Protein AF-A0A6I1MJK6-F1 (afdb_monomer)

Foldseek 3Di:
DALVVLVVVLVVLVVVLVVLVVVLVVDPDPVVNVVSVVVNVVSVVVNVVSVVVSVPRPPD

Solvent-accessible surface area (backbone atoms only — not comparable to full-atom values): 3438 Å² total; per-residue (Å²): 128,57,71,66,56,54,50,54,51,47,55,52,49,51,51,55,41,52,52,41,51,55,50,43,76,71,49,82,52,66,70,59,34,49,56,41,48,58,50,40,55,54,48,52,51,51,45,53,55,52,53,52,51,55,72,67,53,76,87,123

Structure (mmCIF, N/CA/C/O backbone):
data_AF-A0A6I1MJK6-F1
#
_entry.id   AF-A0A6I1MJK6-F1
#
loop_
_atom_site.group_PDB
_atom_site.id
_atom_site.type_symbol
_atom_site.label_atom_id
_atom_site.label_alt_id
_atom_site.label_comp_id
_atom_site.label_asym_id
_atom_site.label_entity_id
_atom_site.label_seq_id
_atom_site.pdbx_PDB_ins_code
_atom_site.Cartn_x
_atom_site.Cartn_y
_atom_site.Cartn_z
_atom_site.occupancy
_atom_site.B_iso_or_equiv
_atom_site.auth_seq_id
_atom_site.auth_comp_id
_atom_site.auth_asym_id
_atom_site.auth_atom_id
_atom_site.pdbx_PDB_model_num
ATOM 1 N N . LYS A 1 1 ? 6.913 7.227 -19.838 1.00 78.31 1 LYS A N 1
ATOM 2 C CA . LYS A 1 1 ? 7.579 7.102 -18.528 1.00 78.31 1 LYS A CA 1
ATOM 3 C C . LYS A 1 1 ? 8.799 6.222 -18.707 1.00 78.31 1 LYS A C 1
ATOM 5 O O . LYS A 1 1 ? 8.651 5.143 -19.275 1.00 78.31 1 LYS A O 1
ATOM 10 N N . ASN A 1 2 ? 9.975 6.715 -18.339 1.00 86.69 2 ASN A N 1
ATOM 11 C CA . ASN A 1 2 ? 11.218 5.943 -18.347 1.00 86.69 2 ASN A CA 1
ATOM 12 C C . ASN A 1 2 ? 11.379 5.184 -17.011 1.00 86.69 2 ASN A C 1
ATOM 14 O O . ASN A 1 2 ? 10.527 5.283 -16.126 1.00 86.69 2 ASN A O 1
ATOM 18 N N . ALA A 1 3 ? 12.463 4.420 -16.859 1.00 88.12 3 ALA A N 1
ATOM 19 C CA . ALA A 1 3 ? 12.737 3.681 -15.624 1.00 88.12 3 ALA A CA 1
ATOM 20 C C . ALA A 1 3 ? 12.804 4.593 -14.382 1.00 88.12 3 ALA A C 1
ATOM 22 O O . ALA A 1 3 ? 12.383 4.192 -13.298 1.00 88.12 3 ALA A O 1
ATOM 23 N N . TRP A 1 4 ? 13.280 5.830 -14.537 1.00 91.38 4 TRP A N 1
ATOM 24 C CA . TRP A 1 4 ? 13.353 6.800 -13.448 1.00 91.38 4 TRP A CA 1
ATOM 25 C C . TRP A 1 4 ? 11.965 7.265 -12.988 1.00 91.38 4 TRP A C 1
ATOM 27 O O . TRP A 1 4 ? 11.686 7.229 -11.792 1.00 91.38 4 TRP A O 1
ATOM 37 N N . ASP A 1 5 ? 11.062 7.592 -13.918 1.00 91.62 5 ASP A N 1
ATOM 38 C CA . ASP A 1 5 ? 9.682 7.988 -13.600 1.00 91.62 5 ASP A CA 1
ATOM 39 C C . ASP A 1 5 ? 8.962 6.894 -12.797 1.00 91.62 5 ASP A C 1
ATOM 41 O O . ASP A 1 5 ? 8.363 7.155 -11.754 1.00 91.62 5 ASP A O 1
ATOM 45 N N . TYR A 1 6 ? 9.078 5.640 -13.245 1.00 90.62 6 TYR A N 1
ATOM 46 C CA . TYR A 1 6 ? 8.485 4.512 -12.532 1.00 90.62 6 TYR A CA 1
ATOM 47 C C . TYR A 1 6 ? 9.158 4.256 -11.179 1.00 90.62 6 TYR A C 1
ATOM 49 O O . TYR A 1 6 ? 8.486 3.862 -10.233 1.00 90.62 6 TYR A O 1
ATOM 57 N N . THR A 1 7 ? 10.463 4.503 -11.053 1.00 91.56 7 THR A N 1
ATOM 58 C CA . THR A 1 7 ? 11.162 4.389 -9.763 1.00 91.56 7 THR A CA 1
ATOM 59 C C . THR A 1 7 ? 10.631 5.409 -8.755 1.00 91.56 7 THR A C 1
ATOM 61 O O . THR A 1 7 ? 10.359 5.048 -7.612 1.00 91.56 7 THR A O 1
ATOM 64 N N . LEU A 1 8 ? 10.412 6.661 -9.173 1.00 95.56 8 LEU A N 1
ATOM 65 C CA . LEU A 1 8 ? 9.812 7.687 -8.313 1.00 95.56 8 LEU A CA 1
ATOM 66 C C . LEU A 1 8 ? 8.391 7.309 -7.876 1.00 95.56 8 LEU A C 1
ATOM 68 O O . LEU A 1 8 ? 8.038 7.483 -6.712 1.00 95.56 8 LEU A O 1
ATOM 72 N N . GLU A 1 9 ? 7.595 6.739 -8.780 1.00 95.25 9 GLU A N 1
ATOM 73 C CA . GLU A 1 9 ? 6.258 6.230 -8.452 1.00 95.25 9 GLU A CA 1
ATOM 74 C C . GLU A 1 9 ? 6.289 5.061 -7.465 1.00 95.25 9 GLU A C 1
ATOM 76 O O . GLU A 1 9 ? 5.447 5.007 -6.570 1.00 95.25 9 GLU A O 1
ATOM 81 N N . VAL A 1 10 ? 7.265 4.153 -7.582 1.00 94.94 10 VAL A N 1
ATOM 82 C CA . VAL A 1 10 ? 7.474 3.085 -6.593 1.00 94.94 10 VAL A CA 1
ATOM 83 C C . VAL A 1 10 ? 7.783 3.675 -5.219 1.00 94.94 10 VAL A C 1
ATOM 85 O O . VAL A 1 10 ? 7.167 3.264 -4.239 1.00 94.94 10 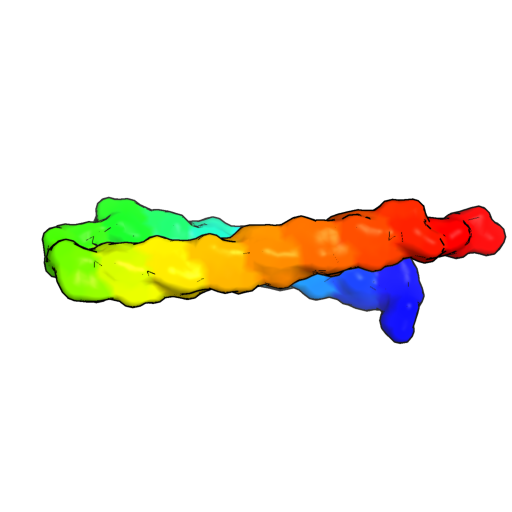VAL A O 1
ATOM 88 N N . ILE A 1 11 ? 8.698 4.644 -5.142 1.00 96.06 11 ILE A N 1
ATOM 89 C CA . ILE A 1 11 ? 9.079 5.282 -3.873 1.00 96.06 11 ILE A CA 1
ATOM 90 C C . ILE A 1 11 ? 7.872 5.984 -3.238 1.00 96.06 11 ILE A C 1
ATOM 92 O O . ILE A 1 11 ? 7.628 5.823 -2.043 1.00 96.06 11 ILE A O 1
ATOM 96 N N . ALA A 1 12 ? 7.088 6.717 -4.031 1.00 97.12 12 ALA A N 1
ATOM 97 C CA . ALA A 1 12 ? 5.875 7.373 -3.549 1.00 97.12 12 ALA A CA 1
ATOM 98 C C . ALA A 1 12 ? 4.846 6.357 -3.022 1.00 97.12 12 ALA A C 1
ATOM 100 O O . ALA A 1 12 ? 4.326 6.529 -1.921 1.00 97.12 12 ALA A O 1
ATOM 101 N N . LEU A 1 13 ? 4.613 5.262 -3.758 1.00 97.56 13 LEU A N 1
ATOM 102 C CA . LEU A 1 13 ? 3.720 4.181 -3.325 1.00 97.56 13 LEU A CA 1
ATOM 103 C C . LEU A 1 13 ? 4.182 3.529 -2.018 1.00 97.56 13 LEU A C 1
ATOM 105 O O . LEU A 1 13 ? 3.345 3.231 -1.171 1.00 97.56 13 LEU A O 1
ATOM 109 N N . MET A 1 14 ? 5.490 3.325 -1.830 1.00 97.00 14 MET A N 1
ATOM 110 C CA . MET A 1 14 ? 6.030 2.803 -0.569 1.00 97.00 14 MET A CA 1
ATOM 111 C C . MET A 1 14 ? 5.736 3.749 0.600 1.00 97.00 14 MET A C 1
ATOM 113 O O . MET A 1 14 ? 5.278 3.292 1.643 1.00 97.00 14 MET A O 1
ATOM 117 N N . GLY A 1 15 ? 5.910 5.061 0.407 1.00 98.19 15 GLY A N 1
ATOM 118 C CA . GLY A 1 15 ? 5.554 6.058 1.421 1.00 98.19 15 GLY A CA 1
ATOM 119 C C . GLY A 1 15 ? 4.062 6.053 1.772 1.00 98.19 15 GLY A C 1
ATOM 120 O O . GLY A 1 15 ? 3.703 6.121 2.948 1.00 98.19 15 GLY A O 1
ATOM 121 N N . ASP A 1 16 ? 3.187 5.911 0.773 1.00 98.25 16 ASP A N 1
ATOM 122 C CA . ASP A 1 16 ? 1.738 5.809 0.989 1.00 98.25 16 ASP A CA 1
ATOM 123 C C . ASP A 1 16 ? 1.347 4.539 1.765 1.00 98.25 16 ASP A C 1
ATOM 125 O O . ASP A 1 16 ? 0.448 4.585 2.612 1.00 98.25 16 ASP A O 1
ATOM 129 N N . ILE A 1 17 ? 2.010 3.410 1.482 1.00 98.44 17 ILE A N 1
ATOM 130 C CA . ILE A 1 17 ? 1.814 2.137 2.194 1.00 98.44 17 ILE A CA 1
ATOM 131 C C . ILE A 1 17 ? 2.269 2.271 3.648 1.00 98.44 17 ILE A C 1
ATOM 133 O O . ILE A 1 17 ? 1.512 1.918 4.553 1.00 98.44 17 ILE A O 1
ATOM 137 N N . ASP A 1 18 ? 3.461 2.820 3.885 1.00 98.44 18 ASP A N 1
ATOM 138 C CA . ASP A 1 18 ? 3.991 3.028 5.236 1.00 98.44 18 ASP A CA 1
ATOM 139 C C . ASP A 1 18 ? 3.069 3.932 6.061 1.00 98.44 18 ASP A C 1
ATOM 14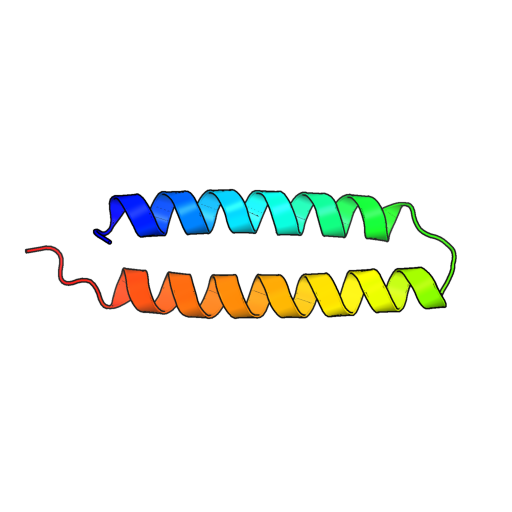1 O O . ASP A 1 18 ? 2.725 3.601 7.198 1.00 98.44 18 ASP A O 1
ATOM 145 N N . TYR A 1 19 ? 2.577 5.023 5.468 1.00 98.38 19 TYR A N 1
ATOM 146 C CA . TYR A 1 19 ? 1.618 5.912 6.121 1.00 98.38 19 TYR A CA 1
ATOM 147 C C . TYR A 1 19 ? 0.297 5.204 6.460 1.00 98.38 19 TYR A C 1
ATOM 149 O O . TYR A 1 19 ? -0.230 5.345 7.568 1.00 98.38 19 TYR A O 1
ATOM 157 N N . ALA A 1 20 ? -0.246 4.411 5.531 1.00 98.31 20 ALA A N 1
ATOM 158 C CA . ALA A 1 20 ? -1.471 3.654 5.775 1.00 98.31 20 ALA A CA 1
ATOM 159 C C . ALA A 1 20 ? -1.281 2.593 6.874 1.00 98.31 20 ALA A C 1
ATOM 161 O O . ALA A 1 20 ? -2.155 2.436 7.729 1.00 98.31 20 ALA A O 1
ATOM 162 N N . ASN A 1 21 ? -0.129 1.918 6.903 1.00 98.38 21 ASN A N 1
ATOM 163 C CA . ASN A 1 21 ? 0.237 0.977 7.961 1.00 98.38 21 ASN A CA 1
ATOM 164 C C . ASN A 1 21 ? 0.386 1.668 9.323 1.00 98.38 21 ASN A C 1
ATOM 166 O O . ASN A 1 21 ? -0.110 1.161 10.333 1.00 98.38 21 ASN A O 1
ATOM 170 N N . GLU A 1 22 ? 0.999 2.854 9.363 1.00 98.50 22 GLU A N 1
ATOM 171 C CA . GLU A 1 22 ? 1.089 3.653 10.585 1.00 98.50 22 GLU A CA 1
ATOM 172 C C . GLU A 1 22 ? -0.308 4.031 11.098 1.00 98.50 22 GLU A C 1
ATOM 174 O O . GLU A 1 22 ? -0.597 3.848 12.285 1.00 98.50 22 GLU A O 1
ATOM 179 N N . MET A 1 23 ? -1.204 4.489 10.217 1.00 97.94 23 MET A N 1
ATOM 180 C CA . MET A 1 23 ? -2.599 4.747 10.586 1.00 97.94 23 MET A CA 1
ATOM 181 C C . MET A 1 23 ? -3.282 3.489 11.130 1.00 97.94 23 MET A C 1
ATOM 183 O O . MET A 1 23 ? -3.856 3.528 12.219 1.00 97.94 23 MET A O 1
ATOM 187 N N . LEU A 1 24 ? -3.172 2.360 10.421 1.00 98.00 24 LEU A N 1
ATOM 188 C CA . LEU A 1 24 ? -3.770 1.089 10.833 1.00 98.00 24 LEU A CA 1
ATOM 189 C C . LEU A 1 24 ? -3.281 0.652 12.218 1.00 98.00 24 LEU A C 1
ATOM 191 O O . LEU A 1 24 ? -4.063 0.120 13.009 1.00 98.00 24 LEU A O 1
ATOM 195 N N . SER A 1 25 ? -2.005 0.885 12.533 1.00 97.62 25 SER A N 1
ATOM 196 C CA . SER A 1 25 ? -1.424 0.541 13.836 1.00 97.62 25 SER A CA 1
ATOM 197 C C . SER A 1 25 ? -2.059 1.320 14.996 1.00 97.62 25 SER A C 1
ATOM 199 O O . SER A 1 25 ? -2.155 0.797 16.106 1.00 97.62 25 SER A O 1
ATOM 201 N N . LYS A 1 26 ? -2.550 2.539 14.732 1.00 97.88 26 LYS A N 1
ATOM 202 C CA . LYS A 1 26 ? -3.148 3.444 15.728 1.00 97.88 26 LYS A CA 1
ATOM 203 C C . LYS A 1 26 ? -4.676 3.345 15.789 1.00 97.88 26 LYS A C 1
ATOM 205 O O . LYS A 1 26 ? -5.274 3.737 16.790 1.00 97.88 26 LYS A O 1
ATOM 210 N N . THR A 1 27 ? -5.327 2.821 14.751 1.00 97.19 27 THR A N 1
ATOM 211 C CA . THR A 1 27 ? -6.792 2.714 14.684 1.00 97.19 27 THR A CA 1
ATOM 212 C C . THR A 1 27 ? -7.317 1.515 15.475 1.00 97.19 27 THR A C 1
ATOM 214 O O . THR A 1 27 ? -7.011 0.363 15.168 1.00 97.19 27 THR A O 1
ATOM 217 N N . THR A 1 28 ? -8.194 1.758 16.449 1.00 96.50 28 THR A N 1
ATOM 218 C CA . THR A 1 28 ? -8.857 0.706 17.247 1.00 96.50 28 THR A CA 1
ATOM 219 C C . THR A 1 28 ? -10.241 0.327 16.714 1.00 96.50 28 THR A C 1
ATOM 221 O O . THR A 1 28 ? -10.720 -0.781 16.957 1.00 96.50 28 THR A O 1
ATOM 224 N N . ASN A 1 29 ? -10.884 1.211 15.945 1.00 98.25 29 ASN A N 1
ATOM 225 C CA . ASN A 1 29 ? -12.198 0.967 15.358 1.00 98.25 29 ASN A CA 1
ATOM 226 C C . ASN A 1 29 ? -12.123 -0.082 14.237 1.00 98.25 29 ASN A C 1
ATOM 228 O O . ASN A 1 29 ? -11.493 0.139 13.208 1.00 98.25 29 ASN A O 1
ATOM 232 N N . ILE A 1 30 ? -12.824 -1.206 14.400 1.00 97.38 30 ILE A N 1
ATOM 233 C CA . ILE A 1 30 ? -12.787 -2.342 13.461 1.00 97.38 30 ILE A CA 1
ATOM 234 C C . ILE A 1 30 ? -13.220 -1.956 12.036 1.00 97.38 30 ILE A C 1
ATOM 236 O O . ILE A 1 30 ? -12.629 -2.437 11.069 1.00 97.38 30 ILE A O 1
ATOM 240 N N . LYS A 1 31 ? -14.231 -1.090 11.882 1.00 97.75 31 LYS A N 1
ATOM 241 C CA . LYS A 1 31 ? -14.708 -0.672 10.553 1.00 97.75 31 LYS A CA 1
ATOM 242 C C . LYS A 1 31 ? -13.659 0.173 9.837 1.00 97.75 31 LYS A C 1
ATOM 244 O O . LYS A 1 31 ? -13.380 -0.069 8.668 1.00 97.75 31 LYS A O 1
ATOM 249 N N . GLU A 1 32 ? -13.053 1.119 10.545 1.00 97.69 32 GLU A N 1
ATOM 250 C CA . GLU A 1 32 ? -11.977 1.952 10.000 1.00 97.69 32 GLU A CA 1
ATOM 251 C C 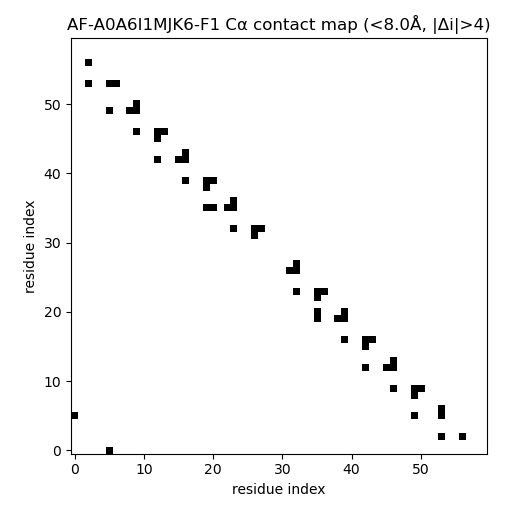. GLU A 1 32 ? -10.726 1.125 9.698 1.00 97.69 32 GLU A C 1
ATOM 253 O O . GLU A 1 32 ? -10.140 1.284 8.631 1.00 97.69 32 GLU A O 1
ATOM 258 N N . ARG A 1 33 ? -10.366 0.173 10.573 1.00 98.06 33 ARG A N 1
ATOM 259 C CA . ARG A 1 33 ? -9.272 -0.776 10.315 1.00 98.06 33 ARG A CA 1
ATOM 260 C C . ARG A 1 33 ? -9.478 -1.527 9.004 1.00 98.06 33 ARG A C 1
ATOM 262 O O . ARG A 1 33 ? -8.532 -1.641 8.236 1.00 98.06 33 ARG A O 1
ATOM 269 N N . LYS A 1 34 ? -10.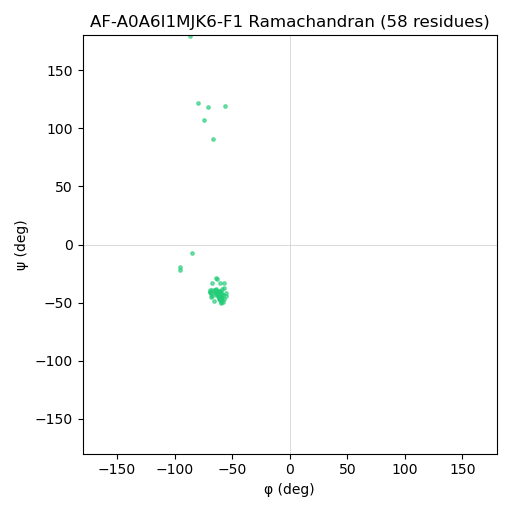700 -2.003 8.731 1.00 98.19 34 LYS A N 1
ATOM 270 C CA . LYS A 1 34 ? -11.013 -2.684 7.468 1.00 98.19 34 LYS A CA 1
ATOM 271 C C . LYS A 1 34 ? -10.802 -1.764 6.264 1.00 98.19 34 LYS A C 1
ATOM 273 O O . LYS A 1 34 ? -10.125 -2.157 5.329 1.00 98.19 34 LYS A O 1
ATOM 278 N N . ILE A 1 35 ? -11.306 -0.530 6.321 1.00 98.25 35 ILE A N 1
ATOM 279 C CA . ILE A 1 35 ? -11.134 0.452 5.235 1.00 98.25 35 ILE A CA 1
ATOM 280 C C . ILE A 1 35 ? -9.647 0.725 4.965 1.00 98.25 35 ILE A C 1
ATOM 282 O O . ILE A 1 35 ? -9.229 0.805 3.811 1.00 98.25 35 ILE A O 1
ATOM 286 N N . ILE A 1 36 ? -8.840 0.869 6.021 1.00 98.25 36 ILE A N 1
ATOM 287 C CA . ILE A 1 36 ? -7.400 1.109 5.884 1.00 98.25 36 ILE A CA 1
ATOM 288 C C . ILE A 1 36 ? -6.692 -0.138 5.331 1.00 98.25 36 ILE A C 1
ATOM 290 O O . ILE A 1 36 ? -5.847 0.002 4.453 1.00 98.25 36 ILE A O 1
ATOM 294 N N . SER A 1 37 ? -7.069 -1.339 5.780 1.00 97.75 37 SER A N 1
ATOM 295 C CA . SER A 1 37 ? -6.542 -2.608 5.255 1.00 97.75 37 SER A CA 1
ATOM 296 C C . SER A 1 37 ? -6.834 -2.767 3.761 1.00 97.75 37 SER A C 1
ATOM 298 O O . SER A 1 37 ? -5.912 -2.986 2.987 1.00 97.75 37 SER A O 1
ATOM 300 N N . ASP A 1 38 ? -8.083 -2.547 3.336 1.00 98.44 38 ASP A N 1
ATOM 301 C CA . ASP A 1 38 ? -8.479 -2.638 1.922 1.00 98.44 38 ASP A CA 1
ATOM 302 C C . ASP A 1 38 ? -7.695 -1.620 1.056 1.00 98.44 38 ASP A C 1
ATOM 304 O O . ASP A 1 38 ? -7.359 -1.869 -0.110 1.00 98.44 38 ASP A O 1
ATOM 308 N N . ARG A 1 39 ? -7.363 -0.452 1.630 1.00 98.12 39 ARG A N 1
ATOM 309 C CA . ARG A 1 39 ? -6.501 0.547 0.983 1.00 98.12 39 ARG A CA 1
ATOM 310 C C . ARG A 1 39 ? -5.055 0.061 0.860 1.00 98.12 39 ARG A C 1
ATOM 312 O O . ARG A 1 39 ? -4.465 0.294 -0.193 1.00 98.12 39 ARG A O 1
ATOM 319 N N . ILE A 1 40 ? -4.496 -0.575 1.891 1.00 98.44 4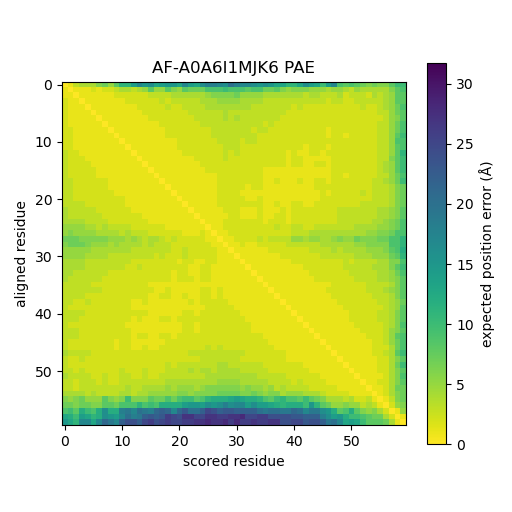0 ILE A N 1
ATOM 320 C CA . ILE A 1 40 ? -3.142 -1.153 1.853 1.00 98.44 40 ILE A CA 1
ATOM 321 C C . ILE A 1 40 ? -3.064 -2.207 0.747 1.00 98.44 40 ILE A C 1
ATOM 323 O O . ILE A 1 40 ? -2.229 -2.060 -0.140 1.00 98.44 40 ILE A O 1
ATOM 327 N N . ASP A 1 41 ? -4.007 -3.151 0.699 1.00 98.38 41 ASP A N 1
ATOM 328 C CA . ASP A 1 41 ? -4.057 -4.196 -0.337 1.00 98.38 41 ASP A CA 1
ATOM 329 C C . ASP A 1 41 ? -4.083 -3.590 -1.753 1.00 98.38 41 ASP A C 1
ATOM 331 O O . ASP A 1 41 ? -3.381 -4.024 -2.670 1.00 98.38 41 ASP A O 1
ATOM 335 N N . THR A 1 42 ? -4.862 -2.517 -1.937 1.00 98.31 42 THR A N 1
ATOM 336 C CA . THR A 1 42 ? -4.929 -1.792 -3.214 1.00 98.31 42 THR A CA 1
ATOM 337 C C . THR A 1 42 ? -3.590 -1.142 -3.581 1.00 98.31 42 THR A C 1
ATOM 339 O O . THR A 1 42 ? -3.198 -1.140 -4.753 1.00 98.31 42 THR A O 1
ATOM 342 N N . LEU A 1 43 ? -2.895 -0.544 -2.610 1.00 98.31 43 LEU A N 1
ATOM 343 C CA . LEU A 1 43 ? -1.593 0.090 -2.828 1.00 98.31 43 LEU A CA 1
ATOM 344 C C . LEU A 1 43 ? -0.505 -0.952 -3.117 1.00 98.31 43 LEU A C 1
ATOM 346 O O . LEU A 1 43 ? 0.292 -0.752 -4.034 1.00 98.31 43 LEU A O 1
ATOM 350 N N . GLU A 1 44 ? -0.512 -2.080 -2.410 1.00 97.75 44 GLU A N 1
ATOM 351 C CA . GLU A 1 44 ? 0.405 -3.200 -2.637 1.00 97.75 44 GLU A CA 1
ATOM 352 C C . GLU A 1 44 ? 0.210 -3.825 -4.024 1.00 97.75 44 GLU A C 1
ATOM 354 O O . GLU A 1 44 ? 1.191 -4.097 -4.722 1.00 97.75 44 GLU A O 1
ATOM 359 N N . GLY A 1 45 ? -1.041 -3.963 -4.480 1.00 97.94 45 GLY A N 1
ATOM 360 C CA . GLY A 1 45 ? -1.346 -4.386 -5.848 1.00 97.94 45 GLY A CA 1
ATOM 361 C C . GLY A 1 45 ? -0.745 -3.442 -6.895 1.00 97.94 45 GLY A C 1
ATOM 362 O O . GLY A 1 45 ? -0.046 -3.880 -7.811 1.00 97.94 45 GLY A O 1
ATOM 363 N N . LYS A 1 46 ? -0.919 -2.125 -6.713 1.00 97.06 46 LYS A N 1
ATOM 364 C CA . LYS A 1 46 ? -0.307 -1.115 -7.597 1.00 97.06 46 LYS A CA 1
ATOM 365 C C . LYS A 1 46 ? 1.217 -1.184 -7.579 1.00 97.06 46 LYS A C 1
ATOM 367 O O . LYS A 1 46 ? 1.836 -1.094 -8.638 1.00 97.06 46 LYS A O 1
ATOM 372 N N . PHE A 1 47 ? 1.821 -1.346 -6.402 1.00 96.44 47 PHE A N 1
ATOM 373 C CA . PHE A 1 47 ? 3.267 -1.505 -6.257 1.00 96.44 47 PHE A CA 1
ATOM 374 C C . PHE A 1 47 ? 3.769 -2.730 -7.028 1.00 96.44 47 PHE A C 1
ATOM 376 O O . PHE A 1 47 ? 4.755 -2.635 -7.764 1.00 96.44 47 PHE A O 1
ATOM 383 N N . PHE A 1 48 ? 3.076 -3.865 -6.909 1.00 94.88 48 PHE A N 1
ATOM 384 C CA . PHE A 1 48 ? 3.434 -5.093 -7.613 1.00 94.88 48 PHE A CA 1
ATOM 385 C C . PHE A 1 48 ? 3.390 -4.911 -9.136 1.00 94.88 48 PHE A C 1
ATOM 387 O O . PHE A 1 48 ? 4.353 -5.255 -9.830 1.00 94.88 48 PHE A O 1
ATOM 394 N N . ASP A 1 49 ? 2.327 -4.294 -9.652 1.00 94.25 49 ASP A N 1
ATOM 395 C CA . ASP A 1 49 ? 2.187 -3.999 -11.079 1.00 94.25 49 ASP A CA 1
ATOM 396 C C . ASP A 1 49 ? 3.296 -3.071 -11.587 1.00 94.25 49 ASP A C 1
ATOM 398 O O . ASP A 1 49 ? 3.877 -3.303 -12.652 1.00 94.25 49 ASP A O 1
ATOM 402 N N . LEU A 1 50 ? 3.624 -2.025 -10.823 1.00 93.50 50 LEU A N 1
ATOM 403 C CA . LEU A 1 50 ? 4.651 -1.058 -11.209 1.00 93.50 50 LEU A CA 1
ATOM 404 C C . LEU A 1 50 ? 6.055 -1.671 -11.175 1.00 93.50 50 LEU A C 1
ATOM 406 O O . LEU A 1 50 ? 6.853 -1.454 -12.090 1.00 93.50 50 LEU A O 1
ATOM 410 N N . LYS A 1 51 ? 6.334 -2.510 -10.173 1.00 90.69 51 LYS A N 1
ATOM 411 C CA . LYS A 1 51 ? 7.567 -3.301 -10.084 1.00 90.69 51 LYS A CA 1
ATOM 412 C C . LYS A 1 51 ? 7.721 -4.238 -11.282 1.00 90.69 51 LYS A C 1
ATOM 414 O O . LYS A 1 51 ? 8.823 -4.373 -11.813 1.00 90.69 51 LYS A O 1
ATOM 419 N N . ASN A 1 52 ? 6.640 -4.878 -11.726 1.00 89.88 52 ASN A N 1
ATOM 420 C CA . ASN A 1 52 ? 6.681 -5.747 -12.902 1.00 89.88 52 ASN A CA 1
ATOM 421 C C . ASN A 1 52 ? 6.927 -4.954 -14.190 1.00 89.88 52 ASN A C 1
ATOM 423 O O . ASN A 1 52 ? 7.738 -5.380 -15.011 1.00 89.88 52 ASN A O 1
ATOM 427 N N . LYS A 1 53 ? 6.320 -3.768 -14.328 1.00 89.31 53 LYS A N 1
ATOM 428 C CA . LYS A 1 53 ? 6.6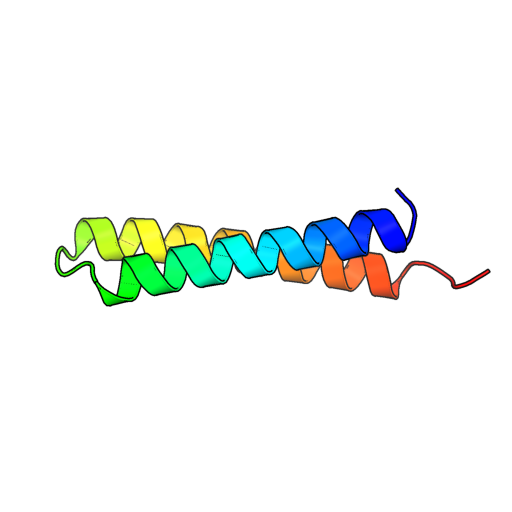14 -2.852 -15.442 1.00 89.31 53 LYS A CA 1
ATOM 429 C C . LYS A 1 53 ? 8.085 -2.439 -15.461 1.00 89.31 53 LYS A C 1
ATOM 431 O O . LYS A 1 53 ? 8.709 -2.523 -16.512 1.00 89.31 53 LYS A O 1
ATOM 436 N N . LEU A 1 54 ? 8.659 -2.082 -14.310 1.00 87.38 54 LEU A N 1
ATOM 437 C CA . LEU A 1 54 ? 10.084 -1.751 -14.188 1.00 87.38 54 LEU A CA 1
ATOM 438 C C . LEU A 1 54 ? 10.998 -2.890 -14.643 1.00 87.38 54 LEU A C 1
ATOM 440 O O . LEU A 1 54 ? 11.943 -2.644 -15.381 1.00 87.38 54 LEU A O 1
ATOM 444 N N . LYS A 1 55 ? 10.697 -4.136 -14.259 1.00 85.94 55 LYS A N 1
ATOM 445 C CA . LYS A 1 55 ? 11.465 -5.310 -14.712 1.00 85.94 55 LYS A CA 1
ATOM 446 C C . LYS A 1 55 ? 11.400 -5.529 -16.224 1.00 85.94 55 LYS A C 1
ATOM 448 O O . LYS A 1 55 ? 12.325 -6.103 -16.781 1.00 85.94 55 LYS A O 1
ATOM 453 N N . SER A 1 56 ? 10.297 -5.130 -16.857 1.00 85.00 56 SER A N 1
ATOM 454 C CA . SER A 1 56 ? 10.084 -5.288 -18.300 1.00 85.00 56 SER A CA 1
ATOM 455 C C . SER A 1 56 ? 10.676 -4.159 -19.144 1.00 85.00 56 SER A C 1
ATOM 457 O O . SER A 1 56 ? 10.661 -4.252 -20.368 1.00 85.00 56 SER A O 1
ATOM 459 N N . ILE A 1 57 ? 11.178 -3.089 -18.518 1.00 82.56 57 ILE A N 1
ATOM 460 C CA . ILE A 1 57 ? 11.901 -2.043 -19.239 1.00 82.56 57 ILE A CA 1
ATOM 461 C C . ILE A 1 57 ? 13.279 -2.605 -19.576 1.00 82.56 57 ILE A C 1
ATOM 463 O O . ILE A 1 57 ? 14.123 -2.757 -18.695 1.00 82.56 57 ILE A O 1
ATOM 467 N N . GLU A 1 58 ? 13.491 -2.929 -20.851 1.00 62.47 58 GLU A N 1
ATOM 468 C CA . GLU A 1 58 ? 14.824 -3.207 -21.376 1.00 62.47 58 GLU A CA 1
ATOM 469 C C . GLU A 1 58 ? 15.718 -1.996 -21.085 1.00 62.47 58 GLU A C 1
ATOM 471 O O . GLU A 1 58 ? 15.432 -0.868 -21.497 1.00 62.47 58 GLU A O 1
ATOM 476 N N . LEU A 1 59 ? 16.785 -2.230 -20.320 1.00 58.25 59 LEU A N 1
ATOM 477 C CA . LEU A 1 59 ? 17.911 -1.311 -20.226 1.00 58.25 59 LEU A CA 1
ATOM 478 C C . LEU A 1 59 ? 18.588 -1.319 -21.602 1.00 58.25 59 LEU A C 1
ATOM 480 O O . LEU A 1 59 ? 19.408 -2.194 -21.872 1.00 58.25 59 LEU A O 1
ATOM 484 N N . LEU A 1 60 ? 18.145 -0.412 -22.477 1.00 43.62 60 LEU A N 1
ATOM 485 C CA . LEU A 1 60 ? 18.789 -0.101 -23.756 1.00 43.62 60 LEU A CA 1
ATOM 486 C C . LEU A 1 60 ? 20.229 0.375 -23.543 1.00 43.62 60 LEU A C 1
ATOM 488 O O . LEU A 1 60 ? 20.440 1.200 -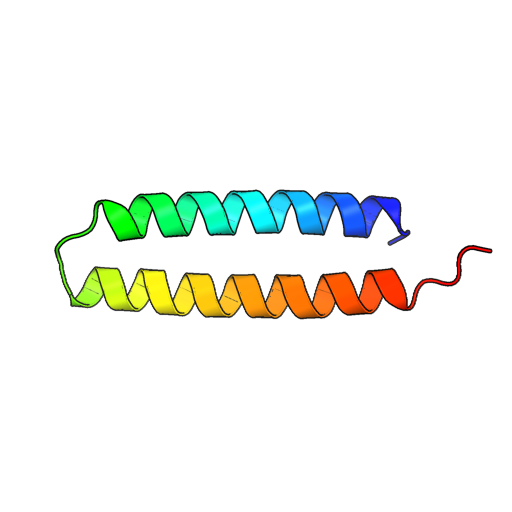22.621 1.00 43.62 60 LEU A O 1
#

pLDDT: mean 93.04, std 10.05, range [43.62, 98.5]

Radius of gyration: 14.21 Å; Cα contacts (8 Å, |Δi|>4): 30; chains: 1; bounding box: 34×14×41 Å

Nearest PDB structures (foldseek):
  7s8t-assembly1_J  TM=9.321E-01  e=4.316E-01  Myxococcus xanthus
  7f6j-assembly1_C  TM=9.939E-01  e=8.367E-01  Homo sapiens
  4afl-assembly2_F  TM=9.704E-01  e=9.551E-01  Homo sapiens
  4l0r-assembly1_A  TM=9.912E-01  e=1.518E+00  Homo sapiens
  8ibh-assembly1_A-2  TM=9.679E-01  e=1.851E+00  Homo sapiens

Secondary structure (DSSP, 8-state):
--HHHHHHHHHHHHHHHHHHHHHHHH---HHHHHHHHHHHHHHHHHHHHHHHHHHHS---

Organism: NCBI:txid39493

Mean predicted aligned error: 3.54 Å

Sequence (60 aa):
KNAWDYTLEVIALMGDIDYANEMLSKTTNIKERKIISDRIDTLEGKFFDLKNKLKSIELL

=== Feature glossary ===
The record interleaves many kinds of information about one protein. Here is each kind framed as the question it answers.

Q: What does the local fold look like, residue by residue?
A: The Foldseek 3Di string encodes local tertiary geometry as a 20-letter alphabet — one character per residue — derived from the relative positions of nearby Cα atoms. Unlike the amino-acid sequence, 3Di is a direct function of the 3D structure, so two proteins with the same fold have similar 3Di strings even at low sequence identity.

Q: Which residues are in helices, strands, or loops?
A: The SS8 string is DSSP's per-residue secondary-structure call. α-helix (H) means an i→i+4 H-bond ladder; β-strand (E) means the residue participates in a β-sheet; 3₁₀ (G) and π (I) are tighter and wider helices; T/S are turns/bends; '-' is loop.

Q: How big and how compact is the whole molecule?
A: Radius of gyration (Rg) is the root-mean-square distance of Cα atoms from their centroid — a single number for overall size and compactness. A globular domain of N residues has Rg ≈ 2.2·N^0.38 Å; an extended or disordered chain has a much larger Rg. The Cα contact count is the number of residue pairs whose Cα atoms are within 8 Å and are more than four positions apart in sequence — a standard proxy for tertiary packing density. The bounding box is the smallest axis-aligned box enclosing all Cα atoms.

Q: Where is each backbone atom in 3D?
A: Structure coordinates are given as an mmCIF _atom_site loop: one row per atom with element, residue name, chain id, sequence number, and x/y/z position in Å. Only the four main-chain atoms per residue are included here; side chains are omitted to keep t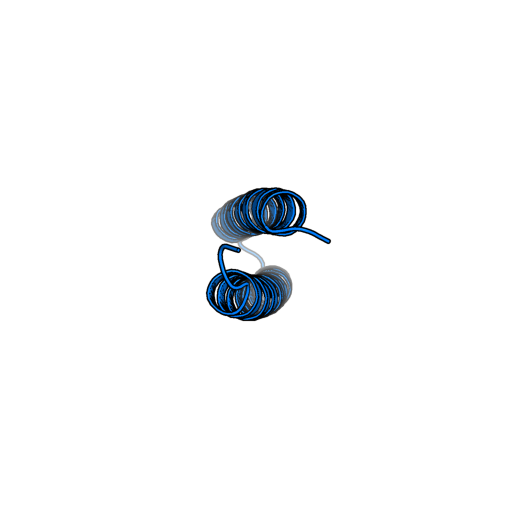he record compact.

Q: What is the amino-acid chain?
A: Primary structure: the covalent order of the twenty standard amino acids along the backbone. Two proteins with the same sequence will (almost always) fold to the same structure; two with 30% identity often share a fold but not the details.

Q: What if only a Cα trace is available?
A: Three-state secondary structure (P-SEA) collapses the eight DSSP classes into helix (a), strand (b), and coil (c). P-SEA assigns these from Cα geometry alone — distances and angles — without requiring backbone oxygens, so it works on any Cα trace.

Q: What family and function is it annotated with?
A: Database cross-references. InterPro integrates a dozen domain/family signature databases into unified entries with residue-range hits. GO terms attach function/process/location labels with evidence codes. CATH codes position the fold in a four-level structural taxonomy. Organism is the NCBI-taxonomy species name.

Q: How confident is the AlphaFold model at each residue?
A: pLDDT is the predicted lDDT-Cα score: AlphaFold's confidence that the local environment of each residue (all inter-atomic distances within 15 Å) is correctly placed. It is a per-residue number between 0 and 100, with higher meaning more reliable.

Q: How mobile is each atom in the crystal?
A: B-factor (Debye–Waller factor) reflects atomic displacement in the crystal lattice. It is an experimental observable (units Å²), not a prediction; low values mean the atom is pinned down, high values mean it moves or is heterogeneous across the crystal.

Q: Which residues are buried vs exposed?
A: SASA measures how much of the protein is reachable by solvent. It is computed by rolling a water-sized probe over the atomic surface and summing the exposed area (Å²). Per-residue SASA distinguishes core (buried, low SASA) from surface (exposed, high SASA) residues; total SASA is a whole-molecule size measure.

Q: What do the diagnostic plots show?
A: Plot images: a contact map (which residues are close in 3D, as an N×N binary image), a Ramachandran scatter (backbone torsion ang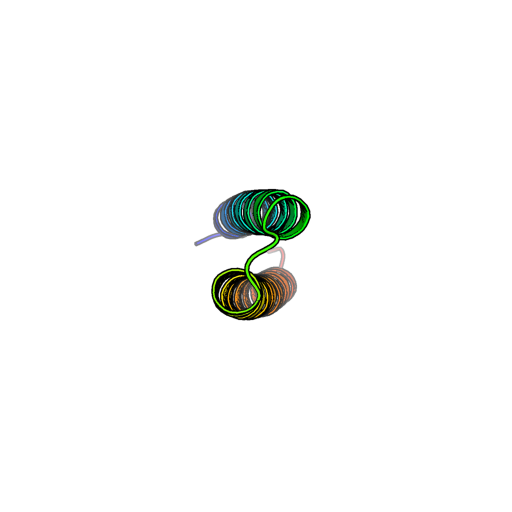les, revealing secondary-structure composition at a glance), and — for AlphaFold structures — a PAE heatmap (pairwise prediction confidence).

Q: What known structures does this most resemble?
A: The Foldseek neighbor list gives the closest experimentally determined structures in the PDB, ranked by structural alignment. TM-score near 1 means near-identical fold; near 0.3 means only rough topology match. This is how one finds what a novel AlphaFold prediction most resembles in the solved-structure universe.

Q: Are the domains correctly placed relative to each other?
A: Predicted aligned error is AlphaFold's pairwise confidence. Unlike pLDDT (per-residue), PAE is per-residue-pair and captures whether two parts of the structure are correctly placed relative to each other. Units are ångströms of expected positional error.

Q: What do the rendered images show?
A: Structure images are PyMOL renders from six orthogonal camera directions. Cartoon representation draws helices as coils and strands as arrows; sticks shows the backbone as bonds; surface shows the solvent-excluded envelope. Rainbow coloring maps sequence position to hue (blue→red, N→C); chain coloring assigns a distinct color per polypeptide.

Q: What are the backbone torsion angles?
A: φ (phi) and ψ (psi) are the two rotatable backbone dihedrals per residue: φ is the C(i-1)–N–Cα–C torsion, ψ is the N–Cα–C–N(i+1) torsion, both in degrees on (−180°, 180°]. α-helical residues cluster near (−60°, −45°); β-strand residues near (−120°, +130°). A Ramachandran plot is simply a scatter of (φ, ψ) for every residue.